Protein AF-X1V165-F1 (afdb_monomer)

Sequence (69 aa):
MEVFKNGIIPE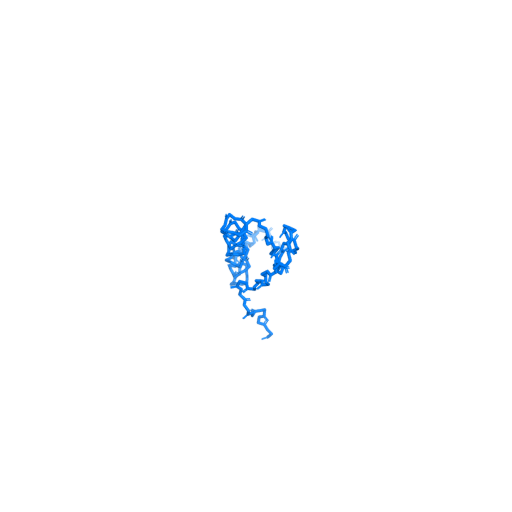QKKGYYDLVTEADRTTEALLVEYLTQAYPDSCVIGEENGEQGAGSVSWIIDPIDGEGR

InterPro domains:
  IPR000760 Inositol monophosphatase-like [PF00459] (7-66)
  IPR000760 Inositol monophosphatase-like [PR00377] (18-38)
  IPR000760 Inositol monophosphatase-like [PR00377] (40-56)
  IPR000760 Inositol monophosphatase-like [PR00377] (59-69)

pLDDT: mean 75.34, std 17.91, range [38.62, 95.06]

Mean predicted aligned error: 11.56 Å

Structure (mmCIF, N/CA/C/O backbone):
data_AF-X1V165-F1
#
_entry.id   AF-X1V165-F1
#
loop_
_atom_site.group_PDB
_atom_site.id
_atom_site.type_symbol
_atom_site.label_atom_id
_atom_site.label_alt_id
_atom_site.label_comp_id
_atom_site.label_asym_id
_atom_site.label_entity_id
_atom_site.label_seq_id
_atom_site.pdbx_PDB_ins_code
_atom_site.Cartn_x
_atom_site.Cartn_y
_atom_site.Cartn_z
_atom_site.occupancy
_atom_site.B_iso_or_equiv
_atom_site.auth_seq_id
_atom_site.auth_comp_id
_atom_site.auth_asym_id
_atom_site.auth_atom_id
_atom_site.pdbx_PDB_model_num
ATOM 1 N N . MET A 1 1 ? 53.019 -2.073 -30.044 1.00 39.34 1 MET A N 1
ATOM 2 C CA . MET A 1 1 ? 52.908 -0.743 -29.413 1.00 39.34 1 MET A CA 1
ATOM 3 C C . MET A 1 1 ? 51.446 -0.349 -29.454 1.00 39.34 1 MET A C 1
ATOM 5 O O . MET A 1 1 ? 50.821 -0.518 -30.492 1.00 39.34 1 MET A O 1
ATOM 9 N N . GLU A 1 2 ? 50.912 -0.022 -28.285 1.00 38.62 2 GLU A N 1
ATOM 10 C CA . GLU A 1 2 ? 49.511 -0.165 -27.893 1.00 38.62 2 GLU A CA 1
ATOM 11 C C . GLU A 1 2 ? 48.500 0.768 -28.570 1.00 38.62 2 GLU A C 1
ATOM 13 O O . GLU A 1 2 ? 48.765 1.9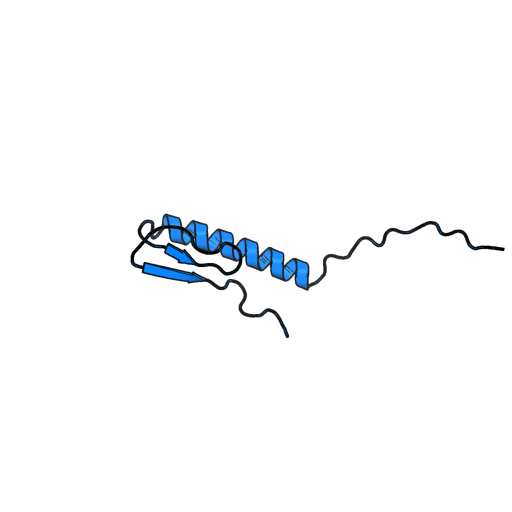12 -28.921 1.00 38.62 2 GLU A O 1
ATOM 18 N N . VAL A 1 3 ? 47.313 0.181 -28.699 1.00 44.78 3 VAL A N 1
ATOM 19 C CA . VAL A 1 3 ? 46.017 0.681 -29.154 1.00 44.78 3 VAL A CA 1
ATOM 20 C C . VAL A 1 3 ? 45.490 1.867 -28.333 1.00 44.78 3 VAL A C 1
ATOM 22 O O . VAL A 1 3 ? 45.464 1.830 -27.104 1.00 44.78 3 VAL A O 1
ATOM 25 N N . PHE A 1 4 ? 44.968 2.882 -29.028 1.00 46.03 4 PHE A N 1
ATOM 26 C CA . PHE A 1 4 ? 44.163 3.962 -28.450 1.00 46.03 4 PHE A CA 1
ATOM 27 C C . PHE A 1 4 ? 42.887 3.394 -27.804 1.00 46.03 4 PHE A C 1
ATOM 29 O O . PHE A 1 4 ? 41.957 2.984 -28.497 1.00 46.03 4 PHE A O 1
ATOM 36 N N . LYS A 1 5 ? 42.825 3.389 -26.467 1.00 48.38 5 LYS A N 1
ATOM 37 C CA . LYS A 1 5 ? 41.604 3.140 -25.685 1.00 48.38 5 LYS A CA 1
ATOM 38 C C . LYS A 1 5 ? 40.900 4.470 -25.412 1.00 48.38 5 LYS A C 1
ATOM 40 O O . LYS A 1 5 ? 40.990 5.006 -24.312 1.00 48.38 5 LYS A O 1
ATOM 45 N N . ASN A 1 6 ? 40.192 5.000 -26.405 1.00 46.62 6 ASN A N 1
ATOM 46 C CA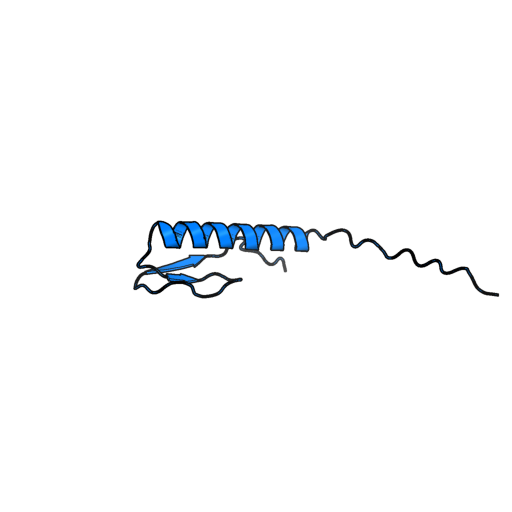 . ASN A 1 6 ? 39.148 5.983 -26.122 1.00 46.62 6 ASN A CA 1
ATOM 47 C C . ASN A 1 6 ? 37.948 5.209 -25.577 1.00 46.62 6 ASN A C 1
ATOM 49 O O . ASN A 1 6 ? 37.234 4.544 -26.324 1.00 46.62 6 ASN A O 1
ATOM 53 N N . GLY A 1 7 ? 37.815 5.226 -24.251 1.00 43.53 7 GLY A N 1
ATOM 54 C CA . GLY A 1 7 ? 36.728 4.592 -23.522 1.00 43.53 7 GLY A CA 1
ATOM 55 C C . GLY A 1 7 ? 35.390 5.176 -23.946 1.00 43.53 7 GLY A C 1
ATOM 56 O O . GLY A 1 7 ? 34.988 6.235 -23.475 1.00 43.53 7 GLY A O 1
ATOM 57 N N . ILE A 1 8 ? 34.697 4.460 -24.825 1.00 50.06 8 ILE A N 1
ATOM 58 C CA . ILE A 1 8 ? 33.247 4.549 -24.927 1.00 50.06 8 ILE A CA 1
ATOM 59 C C . ILE A 1 8 ? 32.738 4.034 -23.583 1.00 50.06 8 ILE A C 1
ATOM 61 O O . ILE A 1 8 ? 32.857 2.844 -23.295 1.00 50.06 8 ILE A O 1
ATOM 65 N N . ILE A 1 9 ? 32.244 4.931 -22.730 1.00 56.44 9 ILE A N 1
ATOM 66 C CA . ILE A 1 9 ? 31.420 4.529 -21.592 1.00 56.44 9 ILE A CA 1
ATOM 67 C C . ILE A 1 9 ? 30.176 3.906 -22.233 1.00 56.44 9 ILE A C 1
ATOM 69 O O . ILE A 1 9 ? 29.487 4.614 -22.971 1.00 56.44 9 ILE A O 1
ATOM 73 N N . PRO A 1 10 ? 29.913 2.597 -22.071 1.00 46.75 10 PRO A N 1
ATOM 74 C CA . PRO A 1 10 ? 28.693 2.026 -22.602 1.00 46.75 10 PRO A CA 1
ATOM 75 C C . PRO A 1 10 ? 27.547 2.672 -21.831 1.00 46.75 10 PRO A C 1
ATOM 77 O O . PRO A 1 10 ? 27.398 2.462 -20.629 1.00 46.75 10 PRO A O 1
ATOM 80 N N . GLU A 1 11 ? 26.780 3.511 -22.519 1.00 55.91 11 GLU A N 1
ATOM 81 C CA . GLU A 1 11 ? 25.492 3.993 -22.050 1.00 55.91 11 GLU A CA 1
ATOM 82 C C . GLU A 1 11 ? 24.661 2.742 -21.743 1.00 55.91 11 GLU A C 1
ATOM 84 O O . GLU A 1 11 ? 24.306 1.977 -22.645 1.00 55.91 11 GLU A O 1
ATOM 89 N N . GLN A 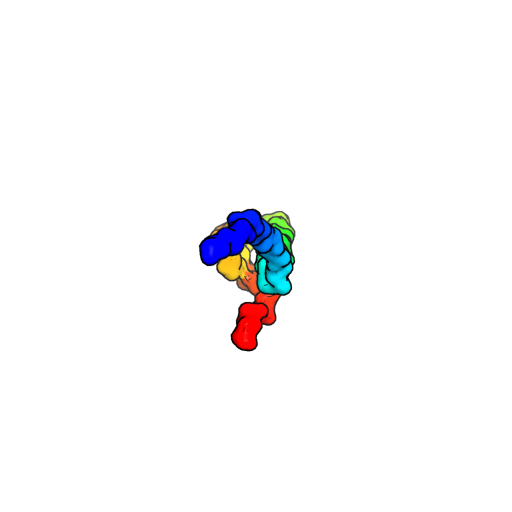1 12 ? 24.500 2.439 -20.451 1.00 53.84 12 GLN A N 1
ATOM 90 C CA . GLN A 1 12 ? 23.743 1.284 -19.989 1.00 53.84 12 GLN A CA 1
ATOM 91 C C . GLN A 1 12 ? 22.332 1.428 -20.551 1.00 53.84 12 GLN A C 1
ATOM 93 O O . GLN A 1 12 ? 21.553 2.268 -20.105 1.00 53.84 12 GLN 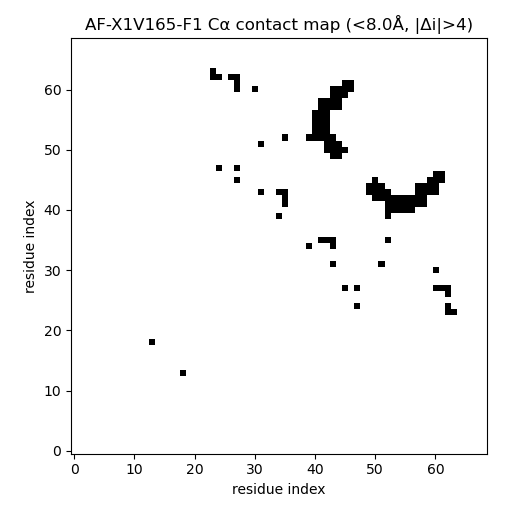A O 1
ATOM 98 N N . LYS A 1 13 ? 22.002 0.626 -21.567 1.00 52.69 13 LYS A N 1
ATOM 99 C CA . LYS A 1 13 ? 20.613 0.424 -21.969 1.00 52.69 13 LYS A CA 1
ATOM 100 C C . LYS A 1 13 ? 19.875 -0.039 -20.715 1.00 52.69 13 LYS A C 1
ATOM 102 O O . LYS A 1 13 ? 20.198 -1.123 -20.235 1.00 52.69 13 LYS A O 1
ATOM 107 N N . LYS A 1 14 ? 18.938 0.773 -20.202 1.00 55.56 14 LYS A N 1
ATOM 108 C CA . LYS A 1 14 ? 17.984 0.361 -19.157 1.00 55.56 14 LYS A CA 1
ATOM 109 C C . LYS A 1 14 ? 17.484 -1.035 -19.527 1.00 55.56 14 LYS A C 1
ATOM 111 O O . LYS A 1 14 ? 16.943 -1.225 -20.621 1.00 55.56 14 LYS A O 1
ATOM 116 N N . GLY A 1 15 ? 17.786 -2.018 -18.688 1.00 61.19 15 GLY A N 1
ATOM 117 C CA . GLY A 1 15 ? 17.417 -3.401 -18.942 1.00 61.19 15 GLY A CA 1
ATOM 118 C C . GLY A 1 15 ? 15.904 -3.571 -18.842 1.00 61.19 15 GLY A C 1
ATOM 119 O O . GLY A 1 15 ? 15.217 -2.755 -18.237 1.00 61.19 15 GLY A O 1
ATOM 120 N N . TYR A 1 16 ? 15.375 -4.658 -19.404 1.00 60.31 16 TYR A N 1
ATOM 121 C CA . TYR A 1 16 ? 13.972 -5.045 -19.208 1.00 60.31 16 TYR A CA 1
ATOM 122 C C . TYR A 1 16 ? 13.601 -5.101 -17.714 1.00 60.31 16 TYR A C 1
ATOM 124 O O . TYR A 1 16 ? 12.550 -4.608 -17.326 1.00 60.31 16 TYR A O 1
ATOM 132 N N . TYR A 1 17 ? 14.511 -5.607 -16.876 1.00 60.91 17 TYR A N 1
ATOM 133 C CA . TYR A 1 17 ? 14.358 -5.652 -15.421 1.00 60.91 17 TYR A CA 1
ATOM 134 C C . TYR A 1 17 ? 14.202 -4.264 -14.788 1.00 60.91 17 TYR A C 1
ATOM 136 O O . TYR A 1 17 ? 13.303 -4.078 -13.981 1.00 60.91 17 TYR A O 1
ATOM 144 N N . ASP A 1 18 ? 14.989 -3.270 -15.218 1.00 61.91 18 ASP A N 1
ATOM 145 C CA . ASP A 1 18 ? 14.882 -1.904 -14.684 1.00 61.91 18 ASP A CA 1
ATOM 146 C C . ASP A 1 18 ? 13.511 -1.277 -14.989 1.00 61.91 18 ASP A C 1
ATOM 148 O O . ASP A 1 18 ? 12.991 -0.495 -14.196 1.00 61.91 18 ASP A O 1
ATOM 152 N N . LEU A 1 19 ? 12.917 -1.618 -16.140 1.00 64.81 19 LEU A N 1
ATOM 153 C CA . LEU A 1 19 ? 11.584 -1.145 -16.526 1.00 64.81 19 LEU A CA 1
ATOM 154 C C . LEU A 1 19 ? 10.478 -1.818 -15.708 1.00 64.81 19 LEU A C 1
ATOM 156 O O . LEU A 1 19 ? 9.517 -1.150 -15.334 1.00 64.81 19 LEU A O 1
ATOM 160 N N . VAL A 1 20 ? 10.619 -3.116 -15.425 1.00 71.81 20 VAL A N 1
ATOM 161 C CA . VAL A 1 20 ? 9.680 -3.862 -14.574 1.00 71.81 20 VAL A CA 1
ATOM 162 C C . VAL A 1 20 ? 9.707 -3.301 -13.152 1.00 71.81 20 VAL A C 1
ATOM 164 O O . VAL A 1 20 ? 8.650 -2.987 -12.621 1.00 71.81 20 VAL A O 1
ATOM 167 N N . THR A 1 21 ? 10.890 -3.042 -12.587 1.00 78.56 21 THR A N 1
ATOM 168 C CA . THR A 1 21 ? 11.028 -2.437 -11.251 1.00 78.56 21 THR A CA 1
ATOM 169 C C . THR A 1 21 ? 10.450 -1.019 -11.174 1.00 78.56 21 THR A C 1
ATOM 171 O O . THR A 1 21 ? 9.860 -0.638 -10.167 1.00 78.56 21 THR A O 1
ATOM 174 N N . GLU A 1 22 ? 10.603 -0.200 -12.219 1.00 82.06 22 GLU A N 1
ATOM 175 C CA . GLU A 1 22 ? 10.023 1.151 -12.231 1.00 82.06 22 GLU A CA 1
ATOM 176 C C . GLU A 1 22 ? 8.487 1.112 -12.298 1.00 82.06 22 GLU A C 1
ATOM 178 O O . GLU A 1 22 ? 7.810 1.887 -11.614 1.00 82.06 22 GLU A O 1
ATOM 183 N N . ALA A 1 23 ? 7.935 0.194 -13.095 1.00 82.44 23 ALA A N 1
ATOM 184 C CA . ALA A 1 23 ? 6.495 -0.018 -13.193 1.00 82.44 23 ALA A CA 1
ATOM 185 C C . ALA A 1 23 ? 5.907 -0.578 -11.889 1.00 82.44 23 ALA A C 1
ATOM 187 O O . ALA A 1 23 ? 4.843 -0.118 -11.468 1.00 82.44 23 ALA A O 1
ATOM 188 N N . ASP A 1 24 ? 6.612 -1.505 -11.240 1.00 84.44 24 ASP A N 1
ATOM 189 C CA . ASP A 1 24 ? 6.229 -2.091 -9.957 1.00 84.44 24 ASP A CA 1
ATOM 190 C C . ASP A 1 24 ? 6.092 -1.013 -8.870 1.00 84.44 24 ASP A C 1
ATOM 192 O O . ASP A 1 24 ? 4.998 -0.761 -8.360 1.00 84.44 24 ASP A O 1
ATOM 196 N N . ARG A 1 25 ? 7.154 -0.226 -8.660 1.00 85.25 25 ARG A N 1
ATOM 197 C CA . ARG A 1 25 ? 7.166 0.880 -7.689 1.00 85.25 25 ARG A CA 1
ATOM 198 C C . ARG A 1 25 ? 6.092 1.925 -7.943 1.00 85.25 25 ARG A C 1
ATOM 200 O O . ARG A 1 25 ? 5.480 2.436 -7.006 1.00 85.25 25 ARG A O 1
ATOM 207 N N . THR A 1 26 ? 5.882 2.279 -9.211 1.00 89.06 26 THR A N 1
ATOM 208 C CA . THR A 1 26 ? 4.862 3.269 -9.584 1.00 89.06 26 THR A CA 1
ATOM 209 C C . THR A 1 26 ? 3.465 2.737 -9.282 1.00 89.06 26 THR A C 1
ATOM 211 O O . THR A 1 26 ? 2.615 3.475 -8.784 1.00 89.06 26 THR A O 1
ATOM 214 N N . THR A 1 27 ? 3.230 1.454 -9.551 1.00 89.62 27 THR A N 1
ATOM 215 C CA . THR A 1 27 ? 1.952 0.797 -9.271 1.00 89.62 27 THR A CA 1
ATOM 216 C C . THR A 1 27 ? 1.712 0.700 -7.766 1.00 89.62 27 THR A C 1
ATOM 218 O O . THR A 1 27 ? 0.630 1.074 -7.314 1.00 89.62 27 THR A O 1
ATOM 221 N N . GLU A 1 28 ? 2.716 0.295 -6.980 1.00 90.88 28 GLU A N 1
ATOM 222 C CA . GLU A 1 28 ? 2.606 0.243 -5.518 1.00 90.88 28 GLU A CA 1
ATOM 223 C C . GLU A 1 28 ? 2.250 1.615 -4.939 1.00 90.88 28 GLU A C 1
ATOM 225 O O . GLU A 1 28 ? 1.294 1.740 -4.174 1.00 90.88 28 GLU A O 1
ATOM 230 N N . ALA A 1 29 ? 2.960 2.666 -5.359 1.00 90.50 29 ALA A N 1
ATOM 231 C CA . ALA A 1 29 ? 2.726 4.022 -4.873 1.00 90.50 29 ALA A CA 1
ATOM 232 C C . ALA A 1 29 ? 1.286 4.497 -5.138 1.00 90.50 29 ALA A C 1
ATOM 234 O O . ALA A 1 29 ? 0.652 5.068 -4.249 1.00 90.50 29 ALA A O 1
ATOM 235 N N . LEU A 1 30 ? 0.748 4.216 -6.330 1.00 92.88 30 LEU A N 1
ATOM 236 C CA . LEU A 1 30 ? -0.631 4.562 -6.685 1.00 92.88 30 LEU A CA 1
ATOM 237 C C . LEU A 1 30 ? -1.658 3.782 -5.854 1.00 92.88 30 LEU A C 1
ATOM 239 O O . LEU A 1 30 ? -2.671 4.347 -5.438 1.00 92.88 30 LEU A O 1
ATOM 243 N N . LEU A 1 31 ? -1.410 2.494 -5.601 1.00 91.62 31 LEU A N 1
ATOM 244 C CA . LEU A 1 31 ? -2.291 1.663 -4.780 1.00 91.62 31 LEU A CA 1
ATOM 245 C C . LEU A 1 31 ? -2.300 2.128 -3.32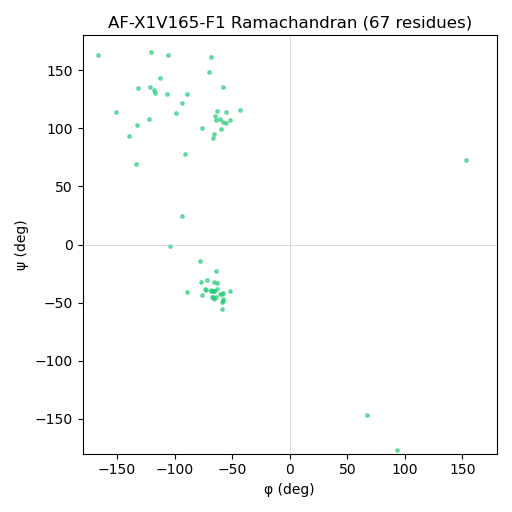4 1.00 91.62 31 LEU A C 1
ATOM 247 O O . LEU A 1 31 ? -3.374 2.278 -2.744 1.00 91.62 31 LEU A O 1
ATOM 251 N N . VAL A 1 32 ? -1.128 2.409 -2.753 1.00 91.69 32 VAL A N 1
ATOM 252 C CA . VAL A 1 32 ? -0.996 2.958 -1.398 1.00 91.69 32 VAL A CA 1
ATOM 253 C C . VAL A 1 32 ? -1.735 4.290 -1.288 1.00 91.69 32 VAL A C 1
ATOM 255 O O . VAL A 1 32 ? -2.547 4.467 -0.378 1.00 91.69 32 VAL A O 1
ATOM 258 N N . GLU A 1 33 ? -1.513 5.215 -2.224 1.00 92.62 33 GLU A N 1
ATOM 259 C CA . GLU A 1 33 ? -2.189 6.515 -2.235 1.00 92.62 33 GLU A CA 1
ATOM 260 C C . GLU A 1 33 ? -3.716 6.353 -2.285 1.00 92.62 33 GLU A C 1
ATOM 262 O O . GLU A 1 33 ? -4.441 6.973 -1.504 1.00 92.62 33 GLU A O 1
ATOM 267 N N . TYR A 1 34 ? -4.216 5.491 -3.168 1.00 94.56 34 TYR A N 1
ATOM 268 C CA . TYR A 1 34 ? -5.648 5.262 -3.305 1.00 94.56 34 TYR A CA 1
ATOM 269 C C . TYR A 1 34 ? -6.260 4.617 -2.055 1.00 94.56 34 TYR A C 1
ATOM 271 O O . TYR A 1 34 ? -7.292 5.076 -1.560 1.00 94.56 34 TYR A O 1
ATOM 279 N N . LEU A 1 35 ? -5.633 3.564 -1.523 1.00 93.06 35 LEU A N 1
ATOM 280 C CA . LEU A 1 35 ? -6.154 2.809 -0.382 1.00 93.06 35 LEU A CA 1
ATOM 281 C C . LEU A 1 35 ? -6.131 3.631 0.904 1.00 93.06 35 LEU A C 1
ATOM 283 O O . LEU A 1 35 ? -7.100 3.594 1.658 1.00 93.06 35 LEU A O 1
ATOM 287 N N . THR A 1 36 ? -5.084 4.424 1.127 1.00 90.12 36 THR A N 1
ATOM 288 C CA . THR A 1 36 ? -5.005 5.318 2.292 1.00 90.12 36 THR A CA 1
ATOM 289 C C . THR A 1 36 ? -6.053 6.432 2.243 1.00 90.12 36 THR A C 1
ATOM 291 O O . THR A 1 36 ? -6.575 6.822 3.287 1.00 90.12 36 THR A O 1
ATOM 294 N N . GLN A 1 37 ? -6.428 6.911 1.051 1.00 92.62 37 GLN A N 1
ATOM 295 C CA . GLN A 1 37 ? -7.507 7.892 0.889 1.00 92.62 37 GLN A CA 1
ATOM 296 C C . GLN A 1 37 ? -8.903 7.270 1.026 1.00 92.62 37 GLN A C 1
ATOM 298 O O . GLN A 1 37 ? -9.779 7.852 1.667 1.00 92.62 37 GLN A O 1
ATOM 303 N N . ALA A 1 38 ? -9.130 6.104 0.417 1.00 95.06 38 ALA A N 1
ATOM 304 C CA . ALA A 1 38 ? -10.435 5.443 0.408 1.00 95.06 38 ALA A CA 1
ATOM 305 C C . ALA A 1 38 ? -10.757 4.740 1.738 1.00 95.06 38 ALA A C 1
ATOM 307 O O . ALA A 1 38 ? -11.921 4.676 2.139 1.00 95.06 38 ALA A O 1
ATOM 308 N N . TYR A 1 39 ? -9.732 4.231 2.422 1.00 94.31 39 TYR A N 1
ATOM 309 C CA . TYR A 1 39 ? -9.833 3.443 3.648 1.00 94.31 39 TYR A CA 1
ATOM 310 C C . TYR A 1 39 ? -8.830 3.950 4.703 1.00 94.31 39 TYR A C 1
ATOM 312 O O . TYR A 1 39 ? -7.874 3.246 5.036 1.00 94.31 39 TYR A O 1
ATOM 320 N N . PRO A 1 40 ? -9.037 5.157 5.263 1.00 91.19 40 PRO A N 1
ATOM 321 C CA . PRO A 1 40 ? -8.076 5.793 6.172 1.00 91.19 40 PRO A CA 1
ATOM 322 C C . PRO A 1 40 ? -7.850 5.024 7.484 1.00 91.19 40 PRO A C 1
ATOM 324 O O . PRO A 1 40 ? -6.791 5.156 8.088 1.00 91.19 40 PRO A O 1
ATOM 327 N N . ASP A 1 41 ? -8.808 4.189 7.899 1.00 94.06 41 ASP A N 1
ATOM 328 C CA . ASP A 1 41 ? -8.719 3.335 9.096 1.00 94.06 41 ASP A CA 1
ATOM 329 C C . ASP A 1 41 ? -8.193 1.919 8.778 1.00 94.06 41 ASP A C 1
ATOM 331 O O . ASP A 1 41 ? -8.505 0.944 9.471 1.00 94.06 41 ASP A O 1
ATOM 335 N N . SER A 1 42 ? -7.441 1.777 7.685 1.00 93.94 42 SER A N 1
ATOM 336 C CA . SER A 1 42 ? -6.809 0.525 7.270 1.00 93.94 42 SER A CA 1
ATOM 337 C C . SER A 1 42 ? -5.290 0.667 7.185 1.00 93.94 42 SER A C 1
ATOM 339 O O . SER A 1 42 ? -4.732 1.763 7.238 1.00 93.94 42 SER A O 1
ATOM 341 N N . CYS A 1 43 ? -4.619 -0.471 7.104 1.00 94.06 43 CYS A N 1
ATOM 342 C CA . CYS A 1 43 ? -3.183 -0.585 6.923 1.00 94.06 43 CYS A CA 1
ATOM 343 C C . CYS A 1 43 ? -2.903 -1.196 5.540 1.00 94.06 43 CYS A C 1
ATOM 345 O O . CYS A 1 43 ? -3.654 -2.054 5.081 1.00 94.06 43 CYS A O 1
ATOM 347 N N . VAL A 1 44 ? -1.847 -0.758 4.863 1.00 94.06 44 VAL A N 1
ATOM 348 C CA . VAL A 1 44 ? -1.381 -1.295 3.580 1.00 94.06 44 VAL A CA 1
ATOM 349 C C . VAL A 1 44 ? 0.022 -1.859 3.776 1.00 94.06 44 VAL A C 1
ATOM 351 O O . VAL A 1 44 ? 0.863 -1.204 4.379 1.00 94.06 44 VAL A O 1
ATOM 354 N N . ILE A 1 45 ? 0.277 -3.067 3.283 1.00 91.38 45 ILE A N 1
ATOM 355 C CA . ILE A 1 45 ? 1.560 -3.766 3.371 1.00 91.38 45 ILE A CA 1
ATOM 356 C C . ILE A 1 45 ? 1.997 -4.081 1.940 1.00 91.38 45 ILE A C 1
ATOM 358 O O . ILE A 1 45 ? 1.380 -4.926 1.289 1.00 91.38 45 ILE A O 1
ATOM 362 N N . GLY A 1 46 ? 3.013 -3.367 1.458 1.00 86.25 46 GLY A N 1
ATOM 363 C CA . GLY A 1 46 ? 3.623 -3.567 0.139 1.00 86.25 46 GLY A CA 1
ATOM 364 C C . GLY A 1 46 ? 4.988 -4.247 0.220 1.00 86.25 46 GLY A C 1
ATOM 365 O O . GLY A 1 46 ? 5.607 -4.285 1.290 1.00 86.25 46 GLY A O 1
ATOM 366 N N . GLU A 1 47 ? 5.451 -4.777 -0.908 1.00 76.12 47 GLU A N 1
ATOM 367 C CA . GLU A 1 47 ? 6.738 -5.466 -1.019 1.00 76.12 47 GLU A CA 1
ATOM 368 C C . GLU A 1 47 ? 7.913 -4.474 -0.987 1.00 76.12 47 GLU A C 1
ATOM 370 O O . GLU A 1 47 ? 8.912 -4.719 -0.306 1.00 76.12 47 GLU A O 1
ATOM 375 N N . GLU A 1 48 ? 7.764 -3.304 -1.620 1.00 72.50 48 GLU A N 1
ATOM 376 C CA . GLU A 1 48 ? 8.835 -2.306 -1.724 1.00 72.50 48 GLU A CA 1
ATOM 377 C C . GLU A 1 48 ? 8.839 -1.317 -0.544 1.00 72.50 48 GLU A C 1
ATOM 379 O O . GLU A 1 48 ? 9.907 -0.970 -0.028 1.00 72.50 48 GLU A O 1
ATOM 384 N N . ASN A 1 49 ? 7.668 -0.850 -0.087 1.00 70.50 49 ASN A N 1
ATOM 385 C CA . ASN A 1 49 ? 7.570 0.186 0.956 1.00 70.50 49 ASN A CA 1
ATOM 386 C C . ASN A 1 49 ? 7.177 -0.322 2.354 1.00 70.50 49 ASN A C 1
ATOM 388 O O . ASN A 1 49 ? 7.106 0.481 3.291 1.00 70.50 49 ASN A O 1
ATOM 392 N N . GLY A 1 50 ? 6.932 -1.623 2.526 1.00 80.69 50 GLY A N 1
ATOM 393 C CA . GLY A 1 50 ? 6.539 -2.199 3.812 1.00 80.69 50 GLY A CA 1
ATOM 394 C C . GLY A 1 50 ? 5.156 -1.740 4.290 1.00 80.69 50 GLY A C 1
ATOM 395 O O . GLY A 1 50 ? 4.238 -1.550 3.494 1.00 80.69 50 GLY A O 1
ATOM 396 N N . GLU A 1 51 ? 4.987 -1.606 5.608 1.00 87.56 51 GLU A N 1
ATOM 397 C CA . GLU A 1 51 ? 3.696 -1.321 6.248 1.00 87.56 51 GLU A CA 1
ATOM 398 C C . GLU A 1 51 ? 3.410 0.188 6.383 1.00 87.56 51 GLU A C 1
ATOM 400 O O . GLU A 1 51 ? 4.223 0.942 6.924 1.00 87.56 51 GLU A O 1
ATOM 405 N N . GLN A 1 52 ? 2.226 0.627 5.942 1.00 87.38 52 GLN A N 1
ATOM 406 C CA . GLN A 1 52 ? 1.740 2.005 6.028 1.00 87.38 52 GLN A CA 1
ATOM 407 C C . GLN A 1 52 ? 0.310 2.083 6.575 1.00 87.38 52 GLN A C 1
ATOM 409 O O . GLN A 1 52 ? -0.589 1.386 6.116 1.00 87.38 52 GLN A O 1
ATOM 414 N N . GLY A 1 53 ? 0.077 3.011 7.505 1.00 86.31 53 GLY A N 1
ATOM 415 C CA . GLY A 1 53 ? -1.221 3.193 8.161 1.00 86.31 53 GLY A CA 1
ATOM 416 C C . GLY A 1 53 ? -1.346 2.410 9.469 1.00 86.31 53 GLY A C 1
ATOM 417 O O . GLY A 1 53 ? -0.391 1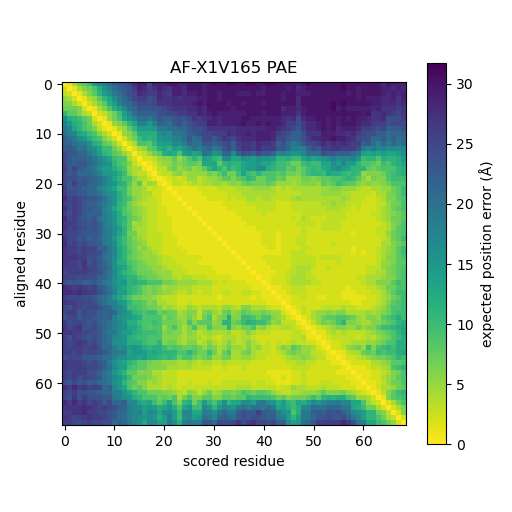.807 9.950 1.00 86.31 53 GLY A O 1
ATOM 418 N N . ALA A 1 54 ? -2.523 2.476 10.086 1.00 80.50 54 ALA A N 1
ATOM 419 C CA . ALA A 1 54 ? -2.822 1.768 11.326 1.00 80.50 54 ALA A CA 1
ATOM 420 C C . ALA A 1 54 ? -4.320 1.467 11.366 1.00 80.50 54 ALA A C 1
ATOM 422 O O . ALA A 1 54 ? -5.146 2.375 11.428 1.00 80.50 54 ALA A O 1
ATOM 423 N N . GLY A 1 55 ? -4.671 0.185 11.318 1.00 86.62 55 GLY A N 1
ATOM 424 C CA . GLY A 1 55 ? -6.056 -0.245 11.212 1.00 86.62 55 GLY A CA 1
ATOM 425 C C . GLY A 1 55 ? -6.217 -1.729 11.499 1.00 86.62 55 GLY A C 1
ATOM 426 O O . GLY A 1 55 ? -5.250 -2.486 11.486 1.00 86.62 55 GLY A O 1
ATOM 427 N N . SER A 1 56 ? -7.449 -2.152 11.773 1.00 89.50 56 SER A N 1
ATOM 428 C CA . SER A 1 56 ? -7.771 -3.571 11.981 1.00 89.50 56 SER A CA 1
ATOM 429 C C . SER A 1 56 ? -7.878 -4.362 10.674 1.00 89.50 56 SER A C 1
ATOM 431 O O . SER A 1 56 ? -7.891 -5.591 10.701 1.00 89.50 56 SER A O 1
ATOM 433 N N . VAL A 1 57 ? -7.972 -3.661 9.542 1.00 91.56 57 VAL A N 1
ATOM 434 C CA . VAL A 1 57 ? -7.993 -4.226 8.192 1.00 91.56 57 VAL A CA 1
ATOM 435 C C . VAL A 1 57 ? -6.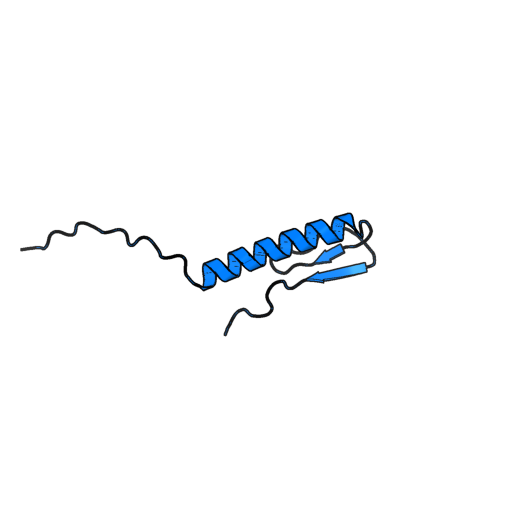651 -3.944 7.529 1.00 91.56 57 VAL A C 1
ATOM 437 O O . VAL A 1 57 ? -6.220 -2.791 7.507 1.00 91.56 57 VAL A O 1
ATOM 440 N N . SER A 1 58 ? -6.031 -4.981 6.966 1.00 93.56 58 SER A N 1
ATOM 441 C CA . SER A 1 58 ? -4.759 -4.885 6.244 1.00 93.56 58 SER A CA 1
ATOM 442 C C . SER A 1 58 ? -4.928 -5.274 4.776 1.00 93.56 58 SER A C 1
ATOM 444 O O . SER A 1 58 ? -5.479 -6.333 4.471 1.00 93.56 58 SER A O 1
ATOM 446 N N . TRP A 1 59 ? -4.424 -4.433 3.877 1.00 92.88 59 TRP A N 1
ATOM 447 C CA . TRP A 1 59 ? -4.322 -4.676 2.442 1.00 92.88 59 TRP A CA 1
ATOM 448 C C . TRP A 1 59 ? -2.905 -5.131 2.122 1.00 92.88 59 TRP A C 1
ATOM 450 O O . TRP A 1 59 ? -1.968 -4.357 2.276 1.00 92.88 59 TRP A O 1
ATOM 460 N N . ILE A 1 60 ? -2.743 -6.377 1.691 1.00 91.25 60 ILE A N 1
ATOM 461 C CA . ILE A 1 60 ? -1.453 -6.891 1.223 1.00 91.25 60 ILE A CA 1
ATOM 462 C C . ILE A 1 60 ? -1.425 -6.698 -0.289 1.00 91.25 60 ILE A C 1
ATOM 464 O O . ILE A 1 60 ? -2.332 -7.183 -0.972 1.00 91.25 60 ILE A O 1
ATOM 468 N N . ILE A 1 61 ? -0.439 -5.957 -0.789 1.00 88.31 61 ILE A N 1
ATOM 469 C CA . ILE A 1 61 ? -0.320 -5.618 -2.208 1.00 88.31 61 ILE A CA 1
ATOM 470 C C . ILE A 1 61 ? 1.005 -6.127 -2.774 1.00 88.31 61 ILE A C 1
ATOM 472 O O . ILE A 1 61 ? 2.052 -5.977 -2.155 1.00 88.31 61 ILE A O 1
ATOM 476 N N . ASP A 1 62 ? 0.911 -6.720 -3.957 1.00 85.88 62 ASP A N 1
ATOM 477 C CA 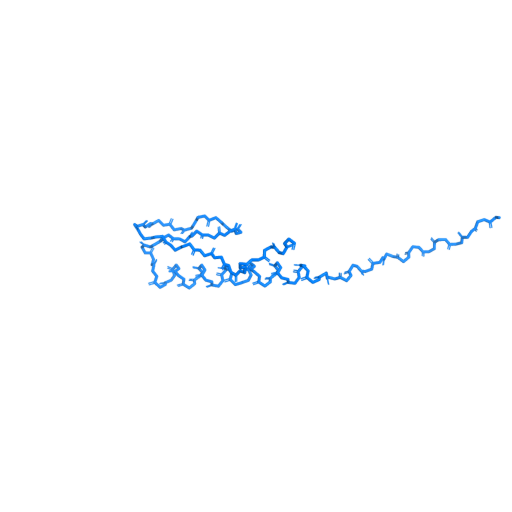. ASP A 1 62 ? 2.015 -7.189 -4.789 1.00 85.88 62 ASP A CA 1
ATOM 478 C C . ASP A 1 62 ? 1.709 -6.671 -6.210 1.00 85.88 62 ASP A C 1
ATOM 480 O O . ASP A 1 62 ? 0.739 -7.136 -6.831 1.00 85.88 62 ASP A O 1
ATOM 484 N N . PRO A 1 63 ? 2.378 -5.594 -6.668 1.00 76.25 63 PRO A N 1
ATOM 485 C CA . PRO A 1 63 ? 2.021 -4.921 -7.915 1.00 76.25 63 PRO A CA 1
ATOM 486 C C . PRO A 1 63 ? 2.390 -5.735 -9.159 1.00 76.25 63 PRO A C 1
ATOM 488 O O . PRO A 1 63 ? 1.688 -5.643 -10.174 1.00 76.25 63 PRO A O 1
ATOM 491 N N . ILE A 1 64 ? 3.456 -6.533 -9.088 1.00 76.81 64 ILE A N 1
ATOM 492 C CA . ILE A 1 64 ? 3.890 -7.457 -10.132 1.00 76.81 64 ILE A CA 1
ATOM 493 C C . ILE A 1 64 ? 4.349 -8.766 -9.474 1.00 76.81 64 ILE A C 1
ATOM 495 O O . ILE A 1 64 ? 5.531 -8.952 -9.202 1.00 76.81 64 ILE A O 1
ATOM 499 N N . ASP A 1 65 ? 3.427 -9.725 -9.357 1.00 66.38 65 ASP A N 1
ATOM 500 C CA . ASP A 1 65 ? 3.741 -11.089 -8.909 1.00 66.38 65 ASP A CA 1
ATOM 501 C C . ASP A 1 65 ? 4.629 -11.782 -9.960 1.00 66.38 65 ASP A C 1
ATOM 503 O O . ASP A 1 65 ? 4.158 -12.324 -10.970 1.00 66.38 65 ASP A O 1
ATOM 507 N N . GLY A 1 66 ? 5.948 -11.676 -9.784 1.00 53.91 66 GLY A N 1
ATOM 508 C CA . GLY A 1 66 ? 6.912 -12.298 -10.680 1.00 53.91 66 GLY A CA 1
ATOM 509 C C . GLY A 1 66 ? 8.273 -11.618 -10.751 1.00 53.91 66 GLY A C 1
ATOM 510 O O . GLY A 1 66 ? 8.661 -11.119 -11.810 1.00 53.91 66 GLY A O 1
ATOM 511 N N . GLU A 1 67 ? 9.087 -11.753 -9.704 1.00 55.78 67 GLU A N 1
ATOM 512 C CA . GLU A 1 67 ? 10.533 -11.820 -9.911 1.00 55.78 67 GLU A CA 1
ATOM 513 C C . GLU A 1 67 ? 10.832 -13.112 -10.683 1.00 55.78 67 GLU A C 1
ATOM 515 O O . GLU A 1 67 ? 10.898 -14.211 -10.127 1.00 55.78 67 GLU A O 1
ATOM 520 N N . GLY A 1 68 ? 10.932 -13.003 -12.008 1.00 54.72 68 GLY A N 1
ATOM 521 C CA . GLY A 1 68 ? 11.258 -14.130 -12.874 1.00 54.72 68 GLY A CA 1
ATOM 522 C C . GLY A 1 68 ? 12.524 -14.852 -12.402 1.00 54.72 68 GLY A C 1
ATOM 523 O O . GLY A 1 68 ? 13.632 -14.342 -12.575 1.00 54.72 68 GLY A O 1
ATOM 524 N N . ARG A 1 69 ? 12.345 -16.050 -11.835 1.00 47.62 69 ARG A N 1
ATOM 525 C CA . ARG A 1 69 ? 13.370 -17.099 -11.826 1.00 47.62 69 ARG A CA 1
ATOM 526 C C . ARG A 1 69 ? 13.657 -17.599 -13.236 1.00 47.62 69 ARG A C 1
ATOM 528 O O . ARG A 1 69 ? 12.708 -17.663 -14.049 1.00 47.62 69 ARG A O 1
#

Foldseek 3Di:
DDDDPPDPPPPPDCDPVNVVVVQFVVQLVVVCVVCCVVPVQEWEAEPPPGIDHHHPHYHYDGSDPDPDD

Solvent-accessible surface area (backbone atoms only — not comparable to full-atom values): 4407 Å² total; per-residue (Å²): 136,86,80,89,79,77,78,76,75,78,78,75,70,81,46,74,65,56,52,52,54,52,52,31,54,53,46,43,53,52,49,52,55,49,45,51,70,77,39,63,63,26,22,40,36,37,83,88,78,41,77,45,75,65,45,96,46,75,45,78,49,73,71,62,92,66,85,80,126

Nearest PDB structures (foldseek):
  5eq8-assembly1_A-2  TM=8.256E-01  e=8.709E-03  Medicago truncatula
  5eq9-assembly2_D  TM=8.991E-01  e=1.847E-02  Medicago truncatula
  5eq7-assembly1_A  TM=8.444E-01  e=1.226E-02  Medicago truncatula
  5eqa-assembly2_C  TM=8.649E-01  e=1.611E-02  Medicago truncatula
  6tqo-assembly1_T  TM=7.269E-01  e=3.193E-02  Escherichia coli

Organism: NCBI:txid412755

Radius of gyration: 19.99 Å; Cα contacts (8 Å, |Δi|>4): 63; chains: 1; bounding box: 63×25×41 Å

Secondary structure (DSSP, 8-state):
---------------HHHHHHHHHHHHHHHHHHHHHHH-TTEEEEETTTEEEE--SEEEEE-SS-----